Protein AF-R6VXL7-F1 (afdb_monomer)

Radius of gyration: 18.7 Å; Cα contacts (8 Å, |Δi|>4): 155; chains: 1; bounding box: 37×55×49 Å

Solvent-accessible surface area (backbone atoms only — not comparable to full-atom values): 9727 Å² total; per-residue (Å²): 107,70,66,61,54,51,44,65,74,67,63,72,81,79,49,55,61,49,35,46,52,54,21,55,73,51,47,93,65,92,48,72,57,53,54,53,42,51,52,42,44,75,65,66,32,46,50,64,36,41,17,32,55,42,62,71,41,79,69,73,47,45,72,59,26,57,62,36,50,83,39,97,61,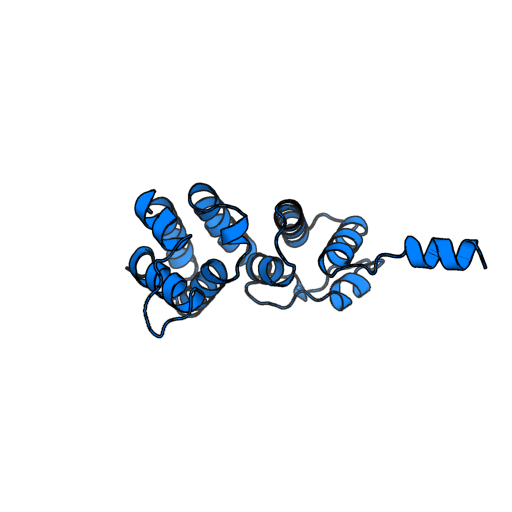82,64,72,88,72,66,42,91,66,46,38,68,49,37,49,48,43,46,62,31,39,59,80,62,44,55,59,80,58,69,37,38,53,65,65,61,52,51,50,46,57,52,51,77,70,41,93,46,63,66,62,48,48,55,53,52,29,49,42,50,60,66,53,49,72,66,56,37,50,40,45,75,55,54,76,91,50,87,102,50,54,73,65,56,49,28,51,51,44,47,45,70,67,60,65,112

Mean predicted aligned error: 6.22 Å

pLDDT: mean 88.67, std 10.81, range [58.47, 98.56]

Sequence (169 aa):
MKQIAEMNIRTVAWRGTDYMAGSAMTLKESNEVFDFALFLRKKGFPLATISLWCLGKNSMKPSMFVKLIGSDSLDRAFDNNGWLSRSQQWYEAAEQKFNDKFLAKKYLITYIIDKYHNAADPTSFTVQMVEKIRSLTEEQAKEIMNPEKVEDQTREQTTINLLIKYLGK

Nearest PDB structures (foldseek):
  7o3v-assembly1_I  TM=1.598E-01  e=8.801E+00  Escherichia coli

Secondary structure (DSSP, 8-state):
-HHHHHHHHH-PPPPHHHHHHHHHHH-SS--HHHHHHHHHHHTT--HHHHHHHHHSSS---HHHHHHHTT-SS--GGG--TTHHHHHHHHHHHHHTTS-HHHHTSSHHHHHHHHHHHT-S-HHHHHHHHHHHHHH--HHHHHHHHSPPPPTT--HHHHHHHHHHHHH--

Structure (mmCIF, N/CA/C/O backbone):
data_AF-R6VXL7-F1
#
_entry.id   AF-R6VXL7-F1
#
loop_
_atom_site.group_PDB
_atom_site.id
_atom_site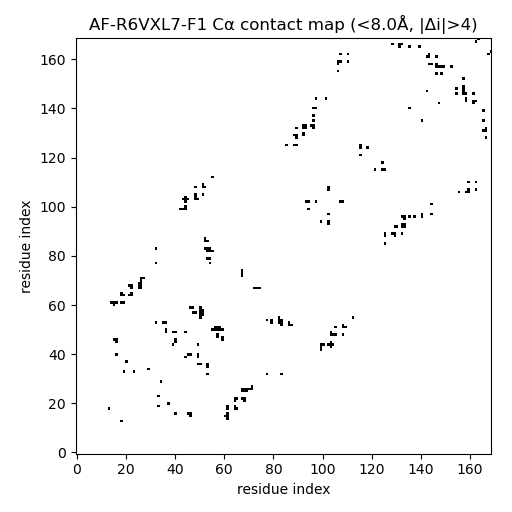.type_symbol
_atom_site.label_atom_id
_atom_site.label_alt_id
_atom_site.label_comp_id
_atom_site.label_asym_id
_atom_site.label_entity_id
_atom_site.label_seq_id
_atom_site.pdbx_PDB_ins_code
_atom_site.Cartn_x
_atom_site.Cartn_y
_atom_site.Cartn_z
_atom_site.occupancy
_atom_site.B_iso_or_equiv
_atom_site.auth_seq_id
_atom_site.auth_comp_id
_atom_site.auth_asym_id
_atom_site.auth_atom_id
_atom_site.pdbx_PDB_model_num
ATOM 1 N N . MET A 1 1 ? 12.450 37.083 -26.854 1.00 58.53 1 MET A N 1
ATOM 2 C CA . MET A 1 1 ? 11.837 37.167 -25.504 1.00 58.53 1 MET A CA 1
ATOM 3 C C . MET A 1 1 ? 10.476 36.477 -25.398 1.00 58.53 1 MET A C 1
ATOM 5 O O . MET A 1 1 ? 10.320 35.706 -24.465 1.00 58.53 1 MET A O 1
ATOM 9 N N . LYS A 1 2 ? 9.526 36.659 -26.335 1.00 64.69 2 LYS A N 1
ATOM 10 C CA . LYS A 1 2 ? 8.196 36.009 -26.280 1.00 64.69 2 LYS A CA 1
ATOM 11 C C . LYS A 1 2 ? 8.244 34.471 -26.209 1.00 64.69 2 LYS A C 1
ATOM 13 O O . LYS A 1 2 ? 7.588 33.902 -25.354 1.00 64.69 2 LYS A O 1
ATOM 18 N N . GLN A 1 3 ? 9.098 33.818 -27.003 1.00 58.47 3 GLN A N 1
ATOM 19 C CA . GLN A 1 3 ? 9.289 32.359 -26.936 1.00 58.47 3 GLN A CA 1
ATOM 20 C C . GLN A 1 3 ? 9.878 31.880 -25.604 1.00 58.47 3 GLN A C 1
ATOM 22 O O . GLN A 1 3 ? 9.428 30.872 -25.086 1.00 58.47 3 GLN A O 1
ATOM 27 N N . ILE A 1 4 ? 10.839 32.605 -25.018 1.00 59.78 4 ILE A N 1
ATOM 28 C CA . ILE A 1 4 ? 11.418 32.248 -23.709 1.00 59.78 4 ILE A CA 1
ATOM 29 C C . ILE A 1 4 ? 10.372 32.423 -22.599 1.00 59.78 4 ILE A C 1
ATOM 31 O O . ILE A 1 4 ? 10.262 31.574 -21.721 1.00 59.78 4 ILE A O 1
ATOM 35 N N . ALA A 1 5 ? 9.558 33.482 -22.670 1.00 68.38 5 ALA A N 1
ATOM 36 C CA . ALA A 1 5 ? 8.446 33.700 -21.749 1.00 68.38 5 ALA A CA 1
ATOM 37 C C . ALA A 1 5 ? 7.346 32.632 -21.903 1.00 68.38 5 ALA A C 1
ATOM 39 O O . ALA A 1 5 ? 6.870 32.101 -20.906 1.00 68.38 5 ALA A O 1
ATOM 40 N N . GLU A 1 6 ? 6.984 32.257 -23.134 1.00 67.19 6 GLU A N 1
ATOM 41 C CA . GLU A 1 6 ? 6.037 31.168 -23.409 1.00 67.19 6 GLU A CA 1
ATOM 42 C C . GLU A 1 6 ? 6.572 29.811 -22.947 1.00 67.19 6 GLU A C 1
ATOM 44 O O . GLU A 1 6 ? 5.813 29.015 -22.398 1.00 67.19 6 GLU A O 1
ATOM 49 N N . MET A 1 7 ? 7.870 29.553 -23.124 1.00 66.12 7 MET A N 1
ATOM 50 C CA . MET A 1 7 ? 8.513 28.336 -22.641 1.00 66.12 7 MET A CA 1
ATOM 51 C C . MET A 1 7 ? 8.484 28.297 -21.114 1.00 66.12 7 MET A C 1
ATOM 53 O O . MET A 1 7 ? 8.004 27.311 -20.585 1.00 66.12 7 MET A O 1
ATOM 57 N N . ASN A 1 8 ? 8.841 29.385 -20.418 1.00 66.94 8 ASN A N 1
ATOM 58 C CA . ASN A 1 8 ? 8.730 29.479 -18.953 1.00 66.94 8 ASN A CA 1
ATOM 59 C C . ASN A 1 8 ? 7.295 29.280 -18.434 1.00 66.94 8 ASN A C 1
ATOM 61 O O . ASN A 1 8 ? 7.113 28.716 -17.360 1.00 66.94 8 ASN A O 1
ATOM 65 N N . ILE A 1 9 ? 6.276 29.724 -19.179 1.00 65.88 9 ILE A N 1
ATOM 66 C CA . ILE A 1 9 ? 4.862 29.486 -18.835 1.00 65.88 9 ILE A CA 1
ATOM 67 C C . ILE A 1 9 ? 4.473 28.012 -19.052 1.00 65.88 9 ILE A C 1
ATOM 69 O O . ILE A 1 9 ? 3.645 27.479 -18.316 1.00 65.88 9 ILE A O 1
ATOM 73 N N . ARG A 1 10 ? 5.034 27.348 -20.071 1.00 66.75 10 ARG A N 1
ATOM 74 C CA . ARG A 1 10 ? 4.654 25.986 -20.494 1.00 66.75 10 ARG A CA 1
ATOM 75 C C . ARG A 1 10 ? 5.543 24.879 -19.926 1.00 66.75 10 ARG A C 1
ATOM 77 O O . ARG A 1 10 ? 5.158 23.713 -19.976 1.00 66.75 10 ARG A O 1
ATOM 84 N N . THR A 1 11 ? 6.717 25.205 -19.395 1.00 62.75 11 THR A N 1
ATOM 85 C CA . THR A 1 11 ? 7.624 24.241 -18.770 1.00 62.75 11 THR A CA 1
ATOM 86 C C . THR A 1 11 ? 7.112 23.871 -17.390 1.00 62.75 11 THR A C 1
ATOM 88 O O . THR A 1 11 ? 7.298 24.605 -16.422 1.00 62.75 11 THR A O 1
ATOM 91 N N . VAL A 1 12 ? 6.499 22.695 -17.290 1.00 71.81 12 VAL A N 1
ATOM 92 C CA . VAL A 1 12 ? 6.241 22.043 -16.006 1.00 71.81 12 VAL A CA 1
ATOM 93 C C . VAL A 1 12 ? 7.390 21.079 -15.740 1.00 71.81 12 VAL A C 1
ATOM 95 O O . VAL A 1 12 ? 7.641 20.169 -16.532 1.00 71.81 12 VAL A O 1
ATOM 98 N N . ALA A 1 13 ? 8.108 21.286 -14.635 1.00 78.69 13 ALA A N 1
ATOM 99 C CA . ALA A 1 13 ? 9.134 20.348 -14.200 1.00 78.69 13 ALA A CA 1
ATOM 100 C C . ALA A 1 13 ? 8.508 18.962 -13.981 1.00 78.69 13 ALA A C 1
ATOM 102 O O . ALA A 1 13 ? 7.462 18.836 -13.338 1.00 78.69 13 ALA A O 1
ATOM 103 N N . TRP A 1 14 ? 9.148 17.924 -14.516 1.00 77.88 14 TRP A N 1
ATOM 104 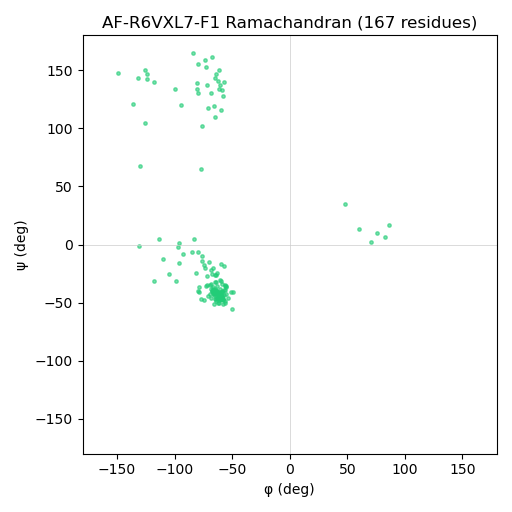C CA . TRP A 1 14 ? 8.669 16.553 -14.370 1.00 77.88 14 TRP A CA 1
ATOM 105 C C . TRP A 1 14 ? 8.633 16.150 -12.897 1.00 77.88 14 TRP A C 1
ATOM 107 O O . TRP A 1 14 ? 9.599 16.353 -12.154 1.00 77.88 14 TRP A O 1
ATOM 117 N N . ARG A 1 15 ? 7.528 15.536 -12.469 1.00 83.38 15 ARG A N 1
ATOM 118 C CA . ARG A 1 15 ? 7.417 14.931 -11.138 1.00 83.38 15 ARG A CA 1
ATOM 119 C C . ARG A 1 15 ? 7.994 13.523 -11.165 1.00 83.38 15 ARG A C 1
ATOM 121 O O . ARG A 1 15 ? 8.162 12.915 -12.217 1.00 83.38 15 ARG A O 1
ATOM 128 N N . GLY A 1 16 ? 8.259 12.954 -9.989 1.00 80.75 16 GLY A N 1
ATOM 129 C CA . GLY A 1 16 ? 8.844 11.612 -9.891 1.00 80.75 16 GLY A CA 1
ATOM 130 C C . GLY A 1 16 ? 8.055 10.519 -10.623 1.00 80.75 16 GLY A C 1
ATOM 131 O O . GLY A 1 16 ? 8.653 9.632 -11.224 1.00 80.75 16 GLY A O 1
ATOM 132 N N 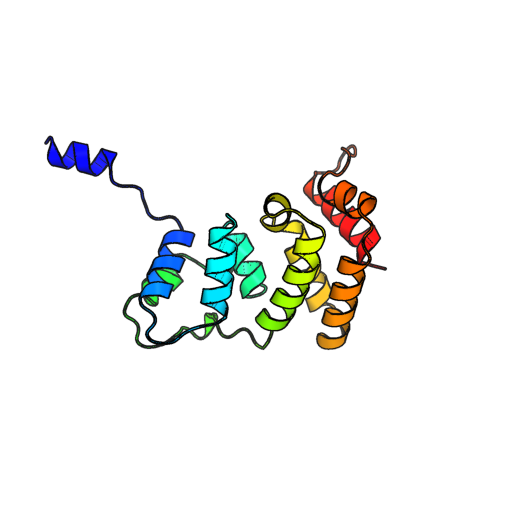. THR A 1 17 ? 6.724 10.611 -10.633 1.00 83.56 17 THR A N 1
ATOM 133 C CA . THR A 1 17 ? 5.846 9.691 -11.372 1.00 83.56 17 THR A CA 1
ATOM 134 C C . THR A 1 17 ? 5.851 9.920 -12.887 1.00 83.56 17 THR A C 1
ATOM 136 O O . THR A 1 17 ? 5.433 9.027 -13.620 1.00 83.56 17 THR A O 1
ATOM 139 N N . ASP A 1 18 ? 6.307 11.079 -13.369 1.00 84.00 18 ASP A N 1
ATOM 140 C CA . ASP A 1 18 ? 6.460 11.364 -14.800 1.00 84.00 18 ASP A CA 1
ATOM 141 C C . ASP A 1 18 ? 7.738 10.710 -15.337 1.00 84.00 18 ASP A C 1
ATOM 143 O O . ASP A 1 18 ? 7.692 10.05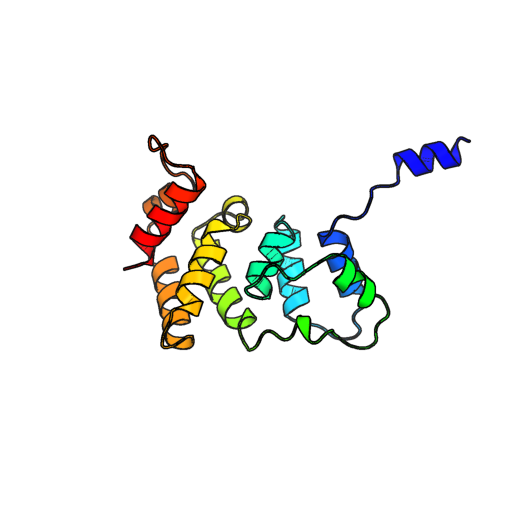3 -16.372 1.00 84.00 18 ASP A O 1
ATOM 147 N N . TYR A 1 19 ? 8.837 10.754 -14.571 1.00 82.44 19 TYR A N 1
ATOM 148 C CA . TYR A 1 19 ? 10.047 9.982 -14.888 1.00 82.44 19 TYR A CA 1
ATOM 149 C C . TYR A 1 19 ? 9.763 8.480 -14.954 1.00 82.44 19 TYR A C 1
ATOM 151 O O . TYR A 1 19 ? 10.183 7.824 -15.898 1.00 82.44 19 TYR A O 1
ATOM 159 N N . MET A 1 20 ? 9.000 7.950 -13.992 1.00 84.44 20 MET A N 1
ATOM 160 C CA . MET A 1 20 ? 8.592 6.542 -13.978 1.00 84.44 20 MET A CA 1
ATOM 161 C C . MET A 1 20 ? 7.817 6.146 -15.240 1.00 84.44 20 MET A C 1
ATOM 163 O O . MET A 1 20 ? 8.110 5.117 -15.842 1.00 84.44 20 MET A O 1
ATOM 167 N N . ALA A 1 21 ? 6.840 6.965 -15.644 1.00 83.62 21 ALA A N 1
ATOM 168 C CA . ALA A 1 21 ? 6.057 6.707 -16.846 1.00 83.62 21 ALA A CA 1
ATOM 169 C C . ALA A 1 21 ? 6.916 6.793 -18.115 1.00 83.62 21 ALA A C 1
ATOM 171 O O . ALA A 1 21 ? 6.809 5.924 -18.975 1.00 83.62 21 ALA A O 1
ATOM 172 N N . GLY A 1 22 ? 7.806 7.787 -18.197 1.00 83.06 22 GLY A N 1
ATOM 173 C CA . GLY A 1 22 ? 8.756 7.917 -19.299 1.00 83.06 22 GLY A CA 1
ATOM 174 C C . GLY A 1 22 ? 9.656 6.689 -19.438 1.00 83.06 22 GLY A C 1
ATOM 175 O O . GLY A 1 22 ? 9.768 6.147 -20.531 1.00 83.06 22 GLY A O 1
ATOM 176 N N . SER A 1 23 ? 10.231 6.192 -18.338 1.00 80.19 23 SER A N 1
ATOM 177 C CA . SER A 1 23 ? 11.047 4.971 -18.361 1.00 80.19 23 SER A CA 1
ATOM 178 C C . SER A 1 23 ? 10.260 3.756 -18.829 1.00 80.19 23 SER A C 1
ATOM 180 O O . SER A 1 23 ? 10.752 3.028 -19.685 1.00 80.19 23 SER A O 1
ATOM 182 N N . ALA A 1 24 ? 9.034 3.569 -18.327 1.00 81.69 24 ALA A N 1
ATOM 183 C CA . ALA A 1 24 ? 8.177 2.450 -18.719 1.00 81.69 24 ALA A CA 1
ATOM 184 C C . ALA A 1 24 ? 7.923 2.417 -20.235 1.00 81.69 24 ALA A C 1
ATOM 186 O O . ALA A 1 24 ? 7.948 1.353 -20.839 1.00 81.69 24 ALA A O 1
ATOM 187 N N . MET A 1 25 ? 7.742 3.585 -20.861 1.00 82.44 25 MET A N 1
ATOM 188 C CA . MET A 1 25 ? 7.533 3.705 -22.311 1.00 82.44 25 MET A CA 1
ATOM 189 C C . MET A 1 25 ? 8.770 3.355 -23.145 1.00 82.44 25 MET A C 1
ATOM 191 O O . MET A 1 25 ? 8.638 3.063 -24.330 1.00 82.44 25 MET A O 1
ATOM 195 N N . THR A 1 26 ? 9.966 3.428 -22.559 1.00 79.88 26 THR A N 1
ATOM 196 C CA . THR A 1 26 ? 11.223 3.107 -23.253 1.00 79.88 26 THR A CA 1
ATOM 197 C C . THR A 1 26 ? 11.670 1.660 -23.080 1.00 79.88 26 THR A C 1
ATOM 199 O O . THR A 1 26 ? 12.621 1.242 -23.739 1.00 79.88 26 THR A O 1
ATOM 202 N N . LEU A 1 27 ? 11.008 0.896 -22.207 1.00 74.12 27 LEU A N 1
ATOM 203 C CA . LEU A 1 27 ? 11.328 -0.511 -22.012 1.00 74.12 27 LEU A CA 1
ATOM 204 C C . LEU A 1 27 ? 10.941 -1.314 -23.256 1.00 74.12 27 LEU A C 1
ATOM 206 O O . LEU A 1 27 ? 9.824 -1.213 -23.758 1.00 74.12 27 LEU A O 1
ATOM 210 N N . LYS A 1 28 ? 11.881 -2.130 -23.742 1.00 71.56 28 LYS A N 1
ATOM 211 C CA . LYS A 1 28 ? 11.651 -3.052 -24.866 1.00 71.56 28 LYS A CA 1
ATOM 212 C C . LYS A 1 28 ? 10.767 -4.238 -24.473 1.00 71.56 28 LYS A C 1
ATOM 214 O O . LYS A 1 28 ? 10.084 -4.792 -25.327 1.00 71.56 28 LYS A O 1
ATOM 219 N N . GLU A 1 29 ? 10.784 -4.609 -23.195 1.00 73.00 29 GLU A N 1
ATOM 220 C CA . GLU A 1 29 ? 10.060 -5.751 -22.638 1.00 73.00 29 GLU A CA 1
ATOM 221 C C . GLU A 1 29 ? 9.155 -5.306 -21.484 1.00 73.00 29 GLU A C 1
ATOM 223 O O . GLU A 1 29 ? 9.483 -4.376 -20.741 1.00 73.00 29 GLU A O 1
ATOM 228 N N . SER A 1 30 ? 8.009 -5.975 -21.334 1.00 73.50 30 SER A N 1
ATOM 229 C CA . SER A 1 30 ? 7.064 -5.718 -20.246 1.00 73.50 30 SER A CA 1
ATOM 230 C C . SER A 1 30 ? 7.676 -6.065 -18.894 1.00 73.50 30 SER A C 1
ATOM 232 O O . SER A 1 30 ? 8.368 -7.074 -18.753 1.00 73.50 30 SER A O 1
ATOM 234 N N . ASN A 1 31 ? 7.363 -5.270 -17.876 1.00 84.25 31 ASN A N 1
ATOM 235 C CA . ASN A 1 31 ? 7.810 -5.522 -16.519 1.00 84.25 31 ASN A CA 1
ATOM 236 C C . ASN A 1 31 ? 6.658 -5.305 -15.538 1.00 84.25 31 ASN A C 1
ATOM 238 O O . ASN A 1 31 ? 6.145 -4.195 -15.412 1.00 84.25 31 ASN A O 1
ATOM 242 N N . GLU A 1 32 ? 6.315 -6.351 -14.789 1.00 88.06 32 GLU A N 1
ATOM 243 C CA . GLU A 1 32 ? 5.150 -6.351 -13.898 1.00 88.06 32 GLU A CA 1
ATOM 244 C C . GLU A 1 32 ? 5.217 -5.261 -12.816 1.00 88.06 32 GLU A C 1
ATOM 246 O O . GLU A 1 32 ? 4.188 -4.711 -12.417 1.00 88.06 32 GLU A O 1
ATOM 251 N N . VAL A 1 33 ? 6.424 -4.901 -12.351 1.00 89.38 33 VAL A N 1
ATOM 252 C CA . VAL A 1 33 ? 6.597 -3.801 -11.391 1.00 89.38 33 VAL A CA 1
ATOM 253 C C . VAL A 1 33 ? 6.204 -2.475 -12.036 1.00 89.38 33 VAL A C 1
ATOM 255 O O . VAL A 1 33 ? 5.515 -1.672 -11.407 1.00 89.38 33 VAL A O 1
ATOM 258 N N . PHE A 1 34 ? 6.611 -2.240 -13.284 1.00 88.19 34 PHE A N 1
ATOM 259 C CA . PHE A 1 34 ? 6.217 -1.044 -14.024 1.00 88.19 34 PHE A CA 1
ATOM 260 C C . PHE A 1 34 ? 4.722 -1.030 -14.337 1.00 88.19 34 PHE A C 1
ATOM 262 O O . PHE A 1 34 ? 4.092 0.012 -14.149 1.00 88.19 34 PHE A O 1
ATOM 269 N N . ASP A 1 35 ? 4.139 -2.161 -14.726 1.00 90.50 35 ASP A N 1
ATOM 270 C CA . ASP A 1 35 ? 2.704 -2.260 -15.013 1.00 90.50 35 ASP A CA 1
ATOM 271 C C . ASP A 1 35 ? 1.869 -1.922 -13.773 1.00 90.50 35 ASP A C 1
ATOM 273 O O . ASP A 1 35 ? 0.980 -1.062 -13.818 1.00 90.50 35 ASP A O 1
ATOM 277 N N . PHE A 1 36 ? 2.213 -2.510 -12.624 1.00 94.62 36 PHE A N 1
ATOM 278 C CA . PHE A 1 36 ? 1.536 -2.209 -11.366 1.00 94.62 36 PHE A CA 1
ATOM 279 C C . PHE A 1 36 ? 1.777 -0.763 -10.911 1.00 94.62 36 PHE A C 1
ATOM 281 O O . PHE A 1 36 ? 0.852 -0.078 -10.467 1.00 94.62 36 PHE A O 1
ATOM 288 N N . ALA A 1 37 ? 2.993 -0.241 -11.079 1.00 93.12 37 ALA A N 1
ATOM 289 C CA . ALA A 1 37 ? 3.305 1.143 -10.743 1.00 93.12 37 ALA A CA 1
ATOM 290 C C . ALA A 1 37 ? 2.520 2.151 -11.604 1.00 93.12 37 ALA A C 1
ATOM 292 O O . ALA A 1 37 ? 2.025 3.159 -11.087 1.00 93.12 37 ALA A O 1
ATOM 293 N N . LEU A 1 38 ? 2.364 1.885 -12.904 1.00 92.56 38 LEU A N 1
ATOM 294 C CA . LEU A 1 38 ? 1.550 2.688 -13.820 1.00 92.56 38 LEU A CA 1
ATOM 295 C C . LEU A 1 38 ? 0.067 2.633 -13.455 1.00 92.56 38 LEU A C 1
ATOM 297 O O . LEU A 1 38 ? -0.602 3.673 -13.464 1.00 92.56 38 LEU A O 1
ATOM 301 N N . PHE A 1 39 ? -0.432 1.454 -13.085 1.00 95.69 39 PHE A N 1
ATOM 302 C CA . PHE A 1 39 ? -1.787 1.279 -12.576 1.00 95.69 39 PHE A CA 1
ATOM 303 C C . PHE A 1 39 ? -2.037 2.144 -11.328 1.00 95.69 39 PHE A C 1
ATOM 305 O O . PHE A 1 39 ? -2.965 2.957 -11.321 1.00 95.69 39 PHE A O 1
ATOM 312 N N . LEU A 1 40 ? -1.162 2.083 -10.319 1.00 96.94 40 LEU A N 1
ATOM 313 C CA . LEU A 1 40 ? -1.281 2.907 -9.107 1.00 96.94 40 LEU A CA 1
ATOM 314 C C . LEU A 1 40 ? -1.133 4.410 -9.400 1.00 96.94 40 LEU A C 1
ATOM 316 O O . LEU A 1 40 ? -1.860 5.237 -8.842 1.00 96.94 40 LEU A O 1
ATOM 320 N N . ARG A 1 41 ? -0.237 4.792 -10.322 1.00 94.62 41 ARG A N 1
ATOM 321 C CA . ARG A 1 41 ? -0.103 6.184 -10.789 1.00 94.62 41 ARG A CA 1
ATOM 322 C C . ARG A 1 41 ? -1.402 6.692 -11.404 1.00 94.62 41 ARG A C 1
ATOM 324 O O . ARG A 1 41 ? -1.793 7.820 -11.110 1.00 94.62 41 ARG A O 1
ATOM 331 N N . LYS A 1 42 ? -2.067 5.895 -12.246 1.00 95.12 42 LYS A N 1
ATOM 332 C CA . LYS A 1 42 ? -3.348 6.265 -12.875 1.00 95.12 42 LYS A CA 1
ATOM 333 C C . LYS A 1 42 ? -4.438 6.523 -11.830 1.00 95.12 42 LYS A C 1
ATOM 335 O O . LYS A 1 42 ? -5.272 7.397 -12.042 1.00 95.12 42 LYS A O 1
ATOM 340 N N . LYS A 1 43 ? -4.375 5.837 -10.685 1.00 96.38 43 LYS A N 1
ATOM 341 C CA . LYS A 1 43 ? -5.254 6.037 -9.517 1.00 96.38 43 LYS A CA 1
ATOM 342 C C . LYS A 1 43 ? -4.807 7.191 -8.600 1.00 96.38 43 LYS A C 1
ATOM 344 O O . LYS A 1 43 ? -5.403 7.430 -7.556 1.00 96.38 43 LYS A O 1
ATOM 349 N N . GLY A 1 44 ? -3.767 7.939 -8.981 1.00 95.31 44 GLY A N 1
ATOM 350 C CA . GLY A 1 44 ? -3.324 9.155 -8.290 1.00 95.31 44 GLY A CA 1
ATOM 351 C C . GLY A 1 44 ? -2.358 8.931 -7.123 1.00 95.31 44 GLY A C 1
ATOM 352 O O . GLY A 1 44 ? -2.176 9.832 -6.303 1.00 95.31 44 GLY A O 1
ATOM 353 N N . PHE A 1 45 ? -1.728 7.757 -7.022 1.00 96.88 45 PHE A N 1
ATOM 354 C CA . PHE A 1 45 ? -0.854 7.442 -5.893 1.00 96.88 45 PHE A CA 1
ATOM 355 C C . PHE A 1 45 ? 0.467 8.235 -5.973 1.00 96.88 45 PHE A C 1
ATOM 357 O O . PHE A 1 45 ? 1.079 8.327 -7.042 1.00 96.88 45 PHE A O 1
ATOM 364 N N . PRO A 1 46 ? 0.970 8.787 -4.851 1.00 95.19 46 PRO A N 1
ATOM 365 C CA . PRO A 1 46 ? 2.300 9.388 -4.800 1.00 95.19 46 PRO A CA 1
ATOM 366 C C . PRO A 1 46 ? 3.405 8.354 -5.044 1.00 95.19 46 PRO A C 1
ATOM 368 O O . PRO A 1 46 ? 3.307 7.225 -4.561 1.00 95.19 46 PRO A O 1
ATOM 371 N N . LEU A 1 47 ? 4.514 8.765 -5.678 1.00 93.94 47 LEU A N 1
ATOM 372 C CA . LEU A 1 47 ? 5.649 7.874 -5.979 1.00 93.94 47 LEU A CA 1
ATOM 373 C C . LEU A 1 47 ? 6.137 7.100 -4.747 1.00 93.94 47 LEU A C 1
ATOM 375 O O . LEU A 1 47 ? 6.426 5.915 -4.836 1.00 93.94 47 LEU A O 1
ATOM 379 N N . ALA A 1 48 ? 6.202 7.754 -3.586 1.00 94.56 48 ALA A N 1
ATOM 380 C CA . ALA A 1 48 ? 6.680 7.111 -2.368 1.00 94.56 48 ALA A CA 1
ATOM 381 C C . ALA A 1 48 ? 5.765 5.970 -1.893 1.00 94.56 48 ALA A C 1
ATOM 383 O O . ALA A 1 48 ? 6.252 5.008 -1.309 1.00 94.56 48 ALA A O 1
ATOM 384 N N . THR A 1 49 ? 4.455 6.071 -2.126 1.00 96.88 49 THR A N 1
ATOM 385 C CA . THR A 1 49 ? 3.501 5.005 -1.793 1.00 96.88 49 THR A CA 1
ATOM 386 C C . THR A 1 49 ? 3.528 3.912 -2.859 1.00 96.88 49 THR A C 1
ATOM 388 O O . THR A 1 49 ? 3.551 2.737 -2.509 1.00 96.88 49 THR A O 1
ATOM 391 N N . ILE A 1 50 ? 3.626 4.282 -4.143 1.00 96.62 50 ILE A N 1
ATOM 392 C CA . ILE A 1 50 ? 3.841 3.333 -5.253 1.00 96.62 50 ILE A CA 1
ATOM 393 C C . ILE A 1 50 ? 5.076 2.466 -4.984 1.00 96.62 50 ILE A C 1
ATOM 395 O O . ILE A 1 50 ? 5.010 1.249 -5.090 1.00 96.62 50 ILE A O 1
ATOM 399 N N . SER A 1 51 ? 6.175 3.089 -4.558 1.00 94.62 51 SER A N 1
ATOM 400 C CA . SER A 1 51 ? 7.437 2.433 -4.205 1.00 94.62 51 SER A CA 1
ATOM 401 C C . SER A 1 51 ? 7.263 1.349 -3.133 1.00 94.62 51 SER A C 1
ATOM 403 O O . SER A 1 51 ? 7.799 0.252 -3.267 1.00 94.62 51 SER A O 1
ATOM 405 N N . LEU A 1 52 ? 6.455 1.620 -2.100 1.00 96.56 52 LEU A N 1
ATOM 406 C CA . LEU A 1 52 ? 6.154 0.653 -1.039 1.00 96.56 52 LEU A CA 1
ATOM 407 C C . LEU A 1 52 ? 5.310 -0.514 -1.556 1.00 96.56 52 LEU A C 1
ATOM 409 O O . LEU A 1 52 ? 5.653 -1.663 -1.299 1.00 96.56 52 LEU A O 1
ATOM 413 N N . TRP A 1 53 ? 4.258 -0.237 -2.328 1.00 97.31 53 TRP A N 1
ATOM 414 C CA . TRP A 1 53 ? 3.447 -1.290 -2.942 1.00 97.31 53 TRP A CA 1
ATOM 415 C C . TRP A 1 53 ? 4.278 -2.155 -3.896 1.00 97.31 53 TRP A C 1
ATOM 417 O O . TRP A 1 53 ? 4.190 -3.376 -3.864 1.00 97.31 53 TRP A O 1
ATOM 427 N N . CYS A 1 54 ? 5.150 -1.553 -4.695 1.00 94.38 54 CYS A N 1
ATOM 428 C CA . CYS A 1 54 ? 5.909 -2.272 -5.711 1.00 94.38 54 CYS A CA 1
ATOM 429 C C . CYS A 1 54 ? 7.108 -3.056 -5.161 1.00 94.38 54 CYS A C 1
ATOM 431 O O . CYS A 1 54 ? 7.407 -4.126 -5.680 1.00 94.38 54 CYS A O 1
ATOM 433 N N . LEU A 1 55 ? 7.810 -2.528 -4.149 1.00 92.56 55 LEU A N 1
ATOM 434 C CA . LEU A 1 55 ? 9.125 -3.041 -3.725 1.00 92.56 55 LEU A CA 1
ATOM 435 C C . LEU A 1 55 ? 9.258 -3.279 -2.212 1.00 92.56 55 LEU A C 1
ATOM 437 O O . LEU A 1 55 ? 10.343 -3.628 -1.749 1.00 92.56 55 LEU A O 1
ATOM 441 N N . GLY A 1 56 ? 8.227 -2.990 -1.414 1.00 93.06 56 GLY A N 1
ATOM 442 C CA . GLY A 1 56 ? 8.251 -3.130 0.050 1.00 93.06 56 GLY A CA 1
ATOM 443 C C . GLY A 1 56 ? 9.126 -2.102 0.766 1.00 93.06 56 GLY A C 1
ATOM 444 O O . GLY A 1 56 ? 9.248 -2.107 1.987 1.00 93.06 56 GLY A O 1
ATOM 445 N N . LYS A 1 57 ? 9.735 -1.180 0.018 1.00 91.94 57 LYS A N 1
ATOM 446 C CA . LYS A 1 57 ? 10.633 -0.144 0.529 1.00 91.94 57 LYS A CA 1
ATOM 447 C C . LYS A 1 57 ? 10.543 1.098 -0.340 1.00 91.94 57 LYS A C 1
ATOM 449 O O . LYS A 1 57 ? 10.397 1.012 -1.555 1.00 91.94 57 LYS A O 1
ATOM 454 N N . ASN A 1 58 ? 10.714 2.266 0.270 1.00 91.44 58 ASN A N 1
ATOM 455 C CA . ASN A 1 58 ? 10.684 3.545 -0.435 1.00 91.44 58 ASN A CA 1
ATOM 456 C C . ASN A 1 58 ? 11.994 3.807 -1.215 1.00 91.44 58 ASN A C 1
ATOM 458 O O . ASN A 1 58 ? 12.756 4.714 -0.880 1.00 91.44 58 ASN A O 1
ATOM 462 N N . SER A 1 59 ? 12.281 2.978 -2.224 1.00 87.69 59 SER A N 1
ATOM 463 C CA . SER A 1 59 ? 13.533 2.999 -2.997 1.00 87.69 59 SER A CA 1
ATOM 464 C C . SER A 1 59 ? 13.409 3.596 -4.398 1.00 87.69 59 SER A C 1
ATOM 466 O O . SER A 1 59 ? 14.391 4.155 -4.875 1.00 87.69 59 SER A O 1
ATOM 468 N N . MET A 1 60 ? 12.225 3.574 -5.022 1.00 87.06 60 MET A N 1
ATOM 469 C CA . MET A 1 60 ? 11.990 4.233 -6.311 1.00 87.06 60 MET A CA 1
ATOM 470 C C . MET A 1 60 ? 12.259 5.740 -6.223 1.00 87.06 60 MET A C 1
ATOM 472 O O . MET A 1 60 ? 11.552 6.477 -5.528 1.00 87.06 60 MET A O 1
ATOM 476 N N . LYS A 1 61 ? 13.272 6.202 -6.958 1.00 85.31 61 LYS A N 1
ATOM 477 C CA . LYS A 1 61 ? 13.660 7.614 -7.056 1.00 85.31 61 LYS A CA 1
ATOM 478 C C . LYS A 1 61 ? 13.698 8.063 -8.518 1.00 85.31 61 LYS A C 1
ATOM 480 O O . LYS A 1 61 ? 14.067 7.262 -9.375 1.00 85.31 61 LYS A O 1
ATOM 485 N N . PRO A 1 62 ? 13.427 9.352 -8.809 1.00 84.69 62 PRO A N 1
ATOM 486 C CA . PRO A 1 62 ? 13.516 9.903 -10.166 1.00 84.69 62 PRO A CA 1
ATOM 487 C C . PRO A 1 62 ? 14.830 9.573 -10.885 1.00 84.69 62 PRO A C 1
ATOM 489 O O . PRO A 1 62 ? 14.825 9.205 -12.053 1.00 84.69 62 PRO A O 1
ATOM 492 N N . SER A 1 63 ? 15.957 9.630 -10.171 1.00 83.31 63 SER A N 1
ATOM 493 C CA . SER A 1 63 ? 17.282 9.335 -10.727 1.00 83.31 63 SER A CA 1
ATOM 494 C C . SER A 1 63 ? 17.461 7.887 -11.189 1.00 83.31 63 SER A C 1
ATOM 496 O O . SER A 1 63 ? 18.270 7.645 -12.079 1.00 83.31 63 SER A O 1
ATOM 498 N N . MET A 1 64 ? 16.727 6.927 -10.616 1.00 81.94 64 MET A N 1
ATOM 499 C CA . MET A 1 64 ? 16.747 5.537 -11.084 1.00 81.94 64 MET A CA 1
ATOM 500 C C . MET A 1 64 ? 16.038 5.419 -12.430 1.00 81.94 64 MET A C 1
ATOM 502 O O . MET A 1 64 ? 16.571 4.817 -13.351 1.00 81.94 64 MET A O 1
ATOM 506 N N . PHE A 1 65 ? 14.881 6.066 -12.569 1.00 84.19 65 PHE A N 1
ATOM 507 C CA . PHE A 1 65 ? 14.113 6.089 -13.812 1.00 84.19 65 PHE A CA 1
ATOM 508 C C . PHE A 1 65 ? 14.895 6.739 -14.957 1.00 84.19 65 PHE A C 1
ATOM 510 O O . PHE A 1 65 ? 14.983 6.170 -16.040 1.00 84.19 65 PHE A O 1
ATOM 517 N N . VAL A 1 66 ? 15.563 7.868 -14.701 1.00 82.19 66 VAL A N 1
ATOM 518 C CA . VAL A 1 66 ? 16.411 8.527 -15.711 1.00 82.19 66 VAL A CA 1
ATOM 519 C C . VAL A 1 66 ? 17.491 7.589 -16.259 1.00 82.19 66 VAL A C 1
ATOM 521 O O . VAL A 1 66 ? 17.730 7.597 -17.459 1.00 82.19 66 VAL A O 1
ATOM 524 N N . LYS A 1 67 ? 18.103 6.745 -15.418 1.00 81.44 67 LYS A N 1
ATOM 525 C CA . LYS A 1 67 ? 19.113 5.767 -15.865 1.00 81.44 67 LYS A CA 1
ATOM 526 C C . LYS A 1 67 ? 18.542 4.653 -16.745 1.00 81.44 67 LYS A C 1
ATOM 528 O O . LYS A 1 67 ? 19.289 4.058 -17.509 1.00 81.44 67 LYS A O 1
ATOM 533 N N . LEU A 1 68 ? 17.253 4.352 -16.611 1.00 78.44 68 LEU A N 1
ATOM 534 C CA . LEU A 1 68 ? 16.584 3.321 -17.407 1.00 78.44 68 LEU A CA 1
ATOM 535 C C . LEU A 1 68 ? 16.172 3.835 -18.785 1.00 78.44 68 LEU A C 1
ATOM 537 O O . LEU A 1 68 ? 16.027 3.035 -19.702 1.00 78.44 68 LEU A O 1
ATOM 541 N N . ILE A 1 69 ? 15.986 5.150 -18.939 1.00 75.56 69 ILE A N 1
ATOM 542 C CA . ILE A 1 69 ? 15.630 5.751 -20.226 1.00 75.56 69 ILE A CA 1
ATOM 543 C C . ILE A 1 69 ? 16.795 5.527 -21.196 1.00 75.56 69 ILE A C 1
ATOM 545 O O . ILE A 1 69 ? 17.862 6.118 -21.045 1.00 75.56 69 ILE A O 1
ATOM 549 N N . GLY A 1 70 ? 16.580 4.657 -22.184 1.00 66.06 70 GLY A N 1
ATOM 550 C CA . GLY A 1 70 ? 17.599 4.275 -23.166 1.00 66.06 70 GLY A CA 1
ATOM 551 C C . GLY A 1 70 ? 18.567 3.176 -22.709 1.00 66.06 70 GLY A C 1
ATOM 552 O O . GLY A 1 70 ? 19.511 2.883 -23.436 1.00 66.06 70 GLY A O 1
ATOM 553 N N . SER A 1 71 ? 18.348 2.563 -21.539 1.00 71.50 71 SER A N 1
ATOM 554 C CA . SER A 1 71 ? 19.050 1.339 -21.135 1.00 71.50 71 SER A CA 1
ATOM 555 C C . SER A 1 71 ? 18.410 0.120 -21.800 1.00 71.50 71 SER A C 1
ATOM 557 O O . SER A 1 71 ? 17.188 -0.004 -21.829 1.00 71.50 71 SER A O 1
ATOM 559 N N . ASP A 1 72 ? 19.236 -0.821 -22.259 1.00 67.06 72 ASP A N 1
ATOM 560 C CA . ASP A 1 72 ? 18.779 -2.118 -22.775 1.00 67.06 72 ASP A CA 1
ATOM 561 C C . ASP A 1 72 ? 18.444 -3.128 -21.664 1.00 67.06 72 ASP A C 1
ATOM 563 O O . ASP A 1 72 ? 17.950 -4.216 -21.948 1.00 67.06 72 ASP A O 1
ATOM 567 N N . SER A 1 73 ? 18.719 -2.794 -20.398 1.00 65.94 73 SER A N 1
ATOM 568 C CA . SER A 1 73 ? 18.515 -3.697 -19.260 1.00 65.94 73 SER A CA 1
ATOM 569 C C . SER A 1 73 ? 17.778 -3.031 -18.103 1.00 65.94 73 SER A C 1
ATOM 571 O O . SER A 1 73 ? 17.980 -1.849 -17.797 1.00 65.94 73 SER A O 1
ATOM 573 N N . LEU A 1 74 ? 16.922 -3.822 -17.456 1.00 70.44 74 LEU A N 1
ATOM 574 C CA . LEU A 1 74 ? 16.184 -3.437 -16.262 1.00 70.44 74 LEU A CA 1
ATOM 575 C C . LEU A 1 74 ? 17.099 -3.559 -15.036 1.00 70.44 74 LEU A C 1
ATOM 577 O O . LEU A 1 74 ? 17.776 -4.569 -14.848 1.00 70.44 74 LEU A O 1
ATOM 581 N N . ASP A 1 75 ? 17.142 -2.514 -14.210 1.00 70.69 75 ASP A N 1
ATOM 582 C CA . ASP A 1 75 ? 17.965 -2.497 -12.997 1.00 70.69 75 ASP A CA 1
ATOM 583 C C . ASP A 1 75 ? 17.530 -3.634 -12.049 1.00 70.69 75 ASP A C 1
ATOM 585 O O . ASP A 1 75 ? 16.336 -3.831 -11.807 1.00 70.69 75 ASP A O 1
ATOM 589 N N . ARG A 1 76 ? 18.495 -4.347 -11.449 1.00 68.50 76 ARG A N 1
ATOM 590 C CA . ARG A 1 76 ? 18.227 -5.362 -10.410 1.00 68.50 76 ARG A CA 1
ATOM 591 C C . ARG A 1 76 ? 17.457 -4.786 -9.224 1.00 68.50 76 ARG A C 1
ATOM 593 O O . ARG A 1 76 ? 16.865 -5.531 -8.458 1.00 68.50 76 ARG A O 1
ATOM 600 N N . ALA A 1 77 ? 17.440 -3.466 -9.057 1.00 67.00 77 ALA A N 1
ATOM 601 C CA . ALA A 1 77 ? 16.626 -2.804 -8.048 1.00 67.00 77 ALA A CA 1
ATOM 602 C C . ALA A 1 77 ? 15.107 -3.055 -8.181 1.00 67.00 77 ALA A C 1
ATOM 604 O O . ALA A 1 77 ? 14.387 -2.808 -7.212 1.00 67.00 77 ALA A O 1
ATOM 605 N N . PHE A 1 78 ? 14.627 -3.532 -9.338 1.00 73.94 78 PHE A N 1
ATOM 606 C CA . PHE A 1 78 ? 13.233 -3.947 -9.554 1.00 73.94 78 PHE A CA 1
ATOM 607 C C . PHE A 1 78 ? 13.006 -5.458 -9.402 1.00 73.94 78 PHE A C 1
ATOM 609 O O . PHE A 1 78 ? 11.861 -5.903 -9.484 1.00 73.94 78 PHE A O 1
ATOM 616 N N . ASP A 1 79 ? 14.059 -6.238 -9.145 1.00 72.44 79 ASP A N 1
ATOM 617 C CA . ASP A 1 79 ? 13.910 -7.616 -8.687 1.00 72.44 79 ASP A CA 1
ATOM 618 C C . ASP A 1 79 ? 13.278 -7.600 -7.290 1.00 72.44 79 ASP A C 1
ATOM 620 O O . ASP A 1 79 ? 13.792 -6.981 -6.352 1.00 72.44 79 ASP A O 1
ATOM 624 N N . ASN A 1 80 ? 12.102 -8.212 -7.175 1.00 73.31 80 ASN A N 1
ATOM 625 C CA . ASN A 1 80 ? 11.247 -8.071 -6.005 1.00 73.31 80 ASN A CA 1
ATOM 626 C C . ASN A 1 80 ? 11.090 -9.372 -5.203 1.00 73.31 80 ASN A C 1
ATOM 628 O O . ASN A 1 80 ? 10.348 -9.364 -4.227 1.00 73.31 80 ASN A O 1
ATOM 632 N N . ASN A 1 81 ? 11.791 -10.466 -5.540 1.00 76.56 81 ASN A N 1
ATOM 633 C CA . ASN A 1 81 ? 11.774 -11.731 -4.775 1.00 76.56 81 ASN A CA 1
ATOM 634 C C . ASN A 1 81 ? 10.355 -12.240 -4.411 1.00 76.56 81 ASN A C 1
ATOM 636 O O . ASN A 1 81 ? 10.118 -12.775 -3.325 1.00 76.56 81 ASN A O 1
ATOM 640 N N . GLY A 1 82 ? 9.371 -12.034 -5.293 1.00 85.62 82 GLY A N 1
ATOM 641 C CA . GLY A 1 82 ? 7.974 -12.410 -5.056 1.00 85.62 82 GLY A CA 1
ATOM 642 C C . GLY A 1 82 ? 7.209 -11.481 -4.104 1.00 85.62 82 GLY A C 1
ATOM 643 O O . GLY A 1 82 ? 6.094 -11.811 -3.697 1.00 85.62 82 GLY A O 1
ATOM 644 N N . TRP A 1 83 ? 7.772 -10.330 -3.729 1.00 92.56 83 TRP A N 1
ATOM 645 C CA . TRP A 1 83 ? 7.067 -9.265 -3.013 1.00 92.56 83 TRP A CA 1
ATOM 646 C C . TRP A 1 83 ? 5.869 -8.768 -3.819 1.00 92.56 83 TRP A C 1
ATOM 648 O O . TRP A 1 83 ? 4.777 -8.647 -3.269 1.00 92.56 83 TRP A O 1
ATOM 658 N N . LEU A 1 84 ? 6.058 -8.501 -5.118 1.00 93.75 84 LEU A N 1
ATOM 659 C CA . LEU A 1 84 ? 5.030 -7.871 -5.948 1.00 93.75 84 LEU A CA 1
ATOM 660 C C . LEU A 1 84 ? 3.750 -8.706 -5.986 1.00 93.75 84 LEU A C 1
ATOM 662 O O . LEU A 1 84 ? 2.681 -8.170 -5.722 1.00 93.75 84 LEU A O 1
ATOM 666 N N . SER A 1 85 ? 3.870 -10.016 -6.212 1.00 94.12 85 SER A N 1
ATOM 667 C CA . SER A 1 85 ? 2.720 -10.926 -6.239 1.00 94.12 85 SER A CA 1
ATOM 668 C C . SER A 1 85 ? 1.939 -10.925 -4.916 1.00 94.12 85 SER A C 1
ATOM 670 O O . SER A 1 85 ? 0.710 -10.920 -4.912 1.00 94.12 85 SER A O 1
ATOM 672 N N . ARG A 1 86 ? 2.630 -10.876 -3.769 1.00 95.69 86 ARG A N 1
ATOM 673 C CA . ARG A 1 86 ? 1.985 -10.788 -2.444 1.00 95.69 86 ARG A CA 1
ATOM 674 C C . ARG A 1 86 ? 1.315 -9.431 -2.239 1.00 95.69 86 ARG A C 1
ATOM 676 O O . ARG A 1 86 ? 0.188 -9.349 -1.759 1.00 95.69 86 ARG A O 1
ATOM 683 N N . SER A 1 87 ? 2.006 -8.374 -2.645 1.00 97.31 87 SER A N 1
ATOM 684 C CA . SER A 1 87 ? 1.546 -6.996 -2.549 1.00 97.31 87 SER A CA 1
ATOM 685 C C . SER A 1 87 ? 0.302 -6.726 -3.392 1.00 97.31 87 SER A C 1
ATOM 687 O O . SER A 1 87 ? -0.630 -6.080 -2.916 1.00 97.31 87 SER A O 1
ATOM 689 N N . GLN A 1 88 ? 0.240 -7.285 -4.601 1.00 97.88 88 GLN A N 1
ATOM 690 C CA . GLN A 1 88 ? -0.942 -7.240 -5.461 1.00 97.88 88 GLN A CA 1
ATOM 691 C C . GLN A 1 88 ? -2.138 -7.925 -4.796 1.00 97.88 88 GLN A C 1
ATOM 693 O O . GLN A 1 88 ? -3.203 -7.323 -4.732 1.00 97.88 88 GLN A O 1
ATOM 698 N N . GLN A 1 89 ? -1.954 -9.101 -4.187 1.00 98.19 89 GLN A N 1
ATOM 699 C CA . GLN A 1 89 ? -3.034 -9.781 -3.459 1.00 98.19 89 GLN A CA 1
ATOM 700 C C . GLN A 1 89 ? -3.570 -8.946 -2.285 1.00 98.19 89 GLN A C 1
ATOM 702 O O . GLN A 1 89 ? -4.785 -8.849 -2.089 1.00 98.19 89 GLN A O 1
ATOM 707 N N . TRP A 1 90 ? -2.687 -8.308 -1.508 1.00 98.44 90 TRP A N 1
ATOM 708 C CA . TRP A 1 90 ? -3.112 -7.392 -0.444 1.00 98.44 90 TRP A CA 1
ATOM 709 C C . TRP A 1 90 ? -3.829 -6.164 -0.997 1.00 98.44 90 TRP A C 1
ATOM 711 O O . TRP A 1 90 ? -4.832 -5.742 -0.425 1.00 98.44 90 TRP A O 1
ATOM 721 N N . TYR A 1 91 ? -3.334 -5.597 -2.098 1.00 98.56 91 TYR A N 1
ATOM 722 C CA . TYR A 1 91 ? -3.940 -4.439 -2.742 1.00 98.56 91 TYR A CA 1
ATOM 723 C C . TYR A 1 91 ? -5.340 -4.757 -3.277 1.00 98.56 91 TYR A C 1
ATOM 725 O O . TYR A 1 91 ? -6.276 -4.024 -2.978 1.00 98.56 91 TYR A O 1
ATOM 733 N N . GLU A 1 92 ? -5.499 -5.866 -4.000 1.00 98.31 92 GLU A N 1
ATOM 734 C CA . GLU A 1 92 ? -6.780 -6.345 -4.534 1.00 98.31 92 GLU A CA 1
ATOM 735 C C . GLU A 1 92 ? -7.805 -6.581 -3.421 1.00 98.31 92 GLU A C 1
ATOM 737 O O . GLU A 1 92 ? -8.970 -6.216 -3.547 1.00 98.31 92 GLU A O 1
ATOM 742 N N . ALA A 1 93 ? -7.385 -7.154 -2.290 1.00 98.44 93 ALA A N 1
ATOM 743 C CA . ALA A 1 93 ? -8.254 -7.281 -1.124 1.00 98.44 93 ALA A CA 1
ATOM 744 C C . ALA A 1 93 ? -8.635 -5.909 -0.543 1.00 98.44 93 ALA A C 1
ATOM 746 O O . ALA A 1 93 ? -9.784 -5.687 -0.155 1.00 98.44 93 ALA A O 1
ATOM 747 N N . ALA A 1 94 ? -7.671 -4.990 -0.479 1.00 98.50 94 ALA A N 1
ATOM 748 C CA . ALA A 1 94 ? -7.831 -3.681 0.133 1.00 98.50 94 ALA A CA 1
ATOM 749 C C . ALA A 1 94 ? -8.693 -2.726 -0.705 1.00 98.50 94 ALA A C 1
ATOM 751 O O . ALA A 1 94 ? -9.475 -1.972 -0.128 1.00 98.50 94 ALA A O 1
ATOM 752 N N . GLU A 1 95 ? -8.616 -2.765 -2.037 1.00 98.06 95 GLU A N 1
ATOM 753 C CA . GLU A 1 95 ? -9.421 -1.897 -2.914 1.00 98.06 95 GLU A CA 1
ATOM 754 C C . GLU A 1 95 ? -10.922 -2.204 -2.861 1.00 98.06 95 GLU A C 1
ATOM 756 O O . GLU A 1 95 ? -11.735 -1.331 -3.150 1.00 98.06 95 GLU A O 1
ATOM 761 N N . GLN A 1 96 ? -11.304 -3.399 -2.403 1.00 97.56 96 GLN A N 1
ATOM 762 C CA . GLN A 1 96 ? -12.706 -3.747 -2.151 1.00 97.56 96 GLN A CA 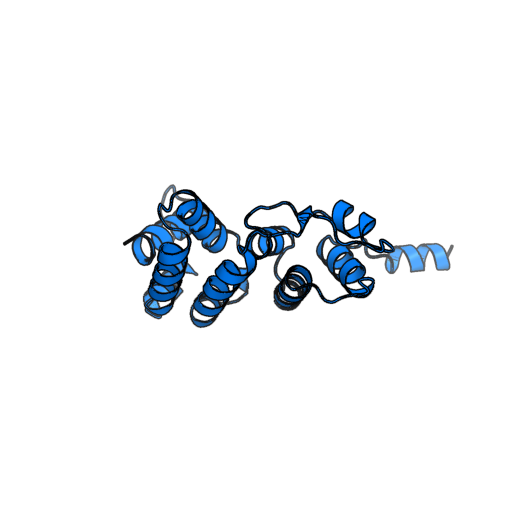1
ATOM 763 C C . GLN A 1 96 ? -13.255 -3.119 -0.858 1.00 97.56 96 GLN A C 1
ATOM 765 O O . GLN A 1 96 ? -14.461 -3.136 -0.625 1.00 97.56 96 GLN A O 1
ATOM 770 N N . LYS A 1 97 ? -12.383 -2.597 0.016 1.00 97.88 97 LYS A N 1
ATOM 771 C CA . LYS A 1 97 ? -12.747 -2.062 1.343 1.00 97.88 97 LYS A CA 1
ATOM 772 C C . LYS A 1 97 ? -12.437 -0.581 1.499 1.00 97.88 97 LYS A C 1
ATOM 774 O O . LYS A 1 97 ? -13.130 0.127 2.229 1.00 97.88 97 LYS A O 1
ATOM 779 N N . PHE A 1 98 ? -11.392 -0.108 0.833 1.00 98.19 98 PHE A N 1
ATOM 780 C CA . PHE A 1 98 ? -10.853 1.230 1.001 1.00 98.19 98 PHE A CA 1
ATOM 781 C C . PHE A 1 98 ? -10.806 1.972 -0.329 1.00 98.19 98 PHE A C 1
ATOM 783 O O . PHE A 1 98 ? -10.450 1.411 -1.360 1.00 98.19 98 PHE A O 1
ATOM 790 N N . ASN A 1 99 ? -11.098 3.272 -0.296 1.00 97.69 99 ASN A N 1
ATOM 791 C CA . ASN A 1 99 ? -10.956 4.112 -1.482 1.00 97.69 99 ASN A CA 1
ATOM 792 C C . ASN A 1 99 ? -9.481 4.410 -1.812 1.00 97.69 99 ASN A C 1
ATOM 794 O O . ASN A 1 99 ? -8.605 4.398 -0.940 1.00 97.69 99 ASN A O 1
ATOM 798 N N . ASP A 1 100 ? -9.226 4.783 -3.068 1.00 98.06 100 ASP A N 1
ATOM 799 C CA . ASP A 1 100 ? -7.883 5.109 -3.565 1.00 98.06 100 ASP A CA 1
ATOM 800 C C . ASP A 1 100 ? -7.194 6.214 -2.757 1.00 98.06 100 ASP A C 1
ATOM 802 O O . ASP A 1 100 ? -5.990 6.154 -2.521 1.00 98.06 100 ASP A O 1
ATOM 806 N N . LYS A 1 101 ? -7.946 7.206 -2.261 1.00 97.44 101 LYS A N 1
ATOM 807 C CA . LYS A 1 101 ? -7.388 8.298 -1.447 1.00 97.44 101 LYS A CA 1
ATOM 808 C C . LYS A 1 101 ? -6.799 7.785 -0.132 1.00 97.44 101 LYS A C 1
ATOM 810 O O . LYS A 1 101 ? -5.806 8.344 0.338 1.00 97.44 101 LYS A O 1
ATOM 815 N N . PHE A 1 102 ? -7.399 6.762 0.473 1.00 97.88 102 PHE A N 1
ATOM 816 C CA . PHE A 1 102 ? -6.857 6.099 1.655 1.00 97.88 102 PHE A CA 1
ATOM 817 C C . PHE A 1 102 ? -5.668 5.205 1.294 1.00 97.88 102 PHE A C 1
ATOM 819 O O . PHE A 1 102 ? -4.618 5.332 1.916 1.00 97.88 102 PHE A O 1
ATOM 826 N N . LEU A 1 103 ? -5.793 4.366 0.261 1.00 98.38 103 LEU A N 1
ATOM 827 C CA . LEU A 1 103 ? -4.734 3.441 -0.171 1.00 98.38 103 LEU A CA 1
ATOM 828 C C . LEU A 1 103 ? -3.473 4.147 -0.699 1.00 98.38 103 LEU A C 1
ATOM 830 O O . LEU A 1 103 ? -2.369 3.608 -0.608 1.00 98.38 103 LEU A O 1
ATOM 834 N N . ALA A 1 104 ? -3.621 5.372 -1.205 1.00 97.94 104 ALA A N 1
ATOM 835 C CA . ALA A 1 104 ? -2.523 6.250 -1.596 1.00 97.94 104 ALA A CA 1
ATOM 836 C C . ALA A 1 104 ? -1.725 6.792 -0.397 1.00 97.94 104 ALA A C 1
ATOM 838 O O . ALA A 1 104 ? -0.608 7.299 -0.571 1.00 97.94 104 ALA A O 1
ATOM 839 N N . LYS A 1 105 ? -2.261 6.686 0.825 1.00 97.12 105 LYS A N 1
ATOM 840 C CA . LYS A 1 105 ? -1.510 6.950 2.055 1.00 97.12 105 LYS A CA 1
ATOM 841 C C . LYS A 1 105 ? -0.642 5.750 2.402 1.00 97.12 105 LYS A C 1
ATOM 843 O O . LYS A 1 105 ? -0.936 4.612 2.062 1.00 97.12 105 LYS A O 1
ATOM 848 N N . LYS A 1 106 ? 0.432 6.009 3.142 1.00 96.56 106 LYS A N 1
ATOM 849 C CA . LYS A 1 106 ? 1.386 4.963 3.516 1.00 96.56 106 LYS A CA 1
ATOM 850 C C . LYS A 1 106 ? 0.853 4.005 4.586 1.00 96.56 106 LYS A C 1
ATOM 852 O O . LYS A 1 106 ? 1.344 2.892 4.645 1.00 96.56 106 LYS A O 1
ATOM 857 N N . TYR A 1 107 ? -0.167 4.397 5.356 1.00 97.00 107 TYR A N 1
ATOM 858 C CA . TYR A 1 107 ? -0.591 3.723 6.591 1.00 97.00 107 TYR A CA 1
ATOM 859 C C . TYR A 1 107 ? -0.789 2.206 6.459 1.00 97.00 107 TYR A C 1
ATOM 861 O O . TYR A 1 107 ? -0.161 1.446 7.193 1.00 97.00 107 TYR A O 1
ATOM 869 N N . LEU A 1 108 ? -1.625 1.762 5.511 1.00 98.00 108 LEU A N 1
ATOM 870 C CA . LEU A 1 108 ? -1.915 0.338 5.331 1.00 98.00 108 LEU A CA 1
ATOM 871 C C . LEU A 1 108 ? -0.673 -0.434 4.877 1.00 98.00 108 LEU A C 1
ATOM 873 O O . LEU A 1 108 ? -0.311 -1.431 5.492 1.00 98.00 108 LEU A O 1
ATOM 877 N N . ILE A 1 109 ? -0.002 0.034 3.822 1.00 98.06 109 ILE A N 1
ATOM 878 C CA .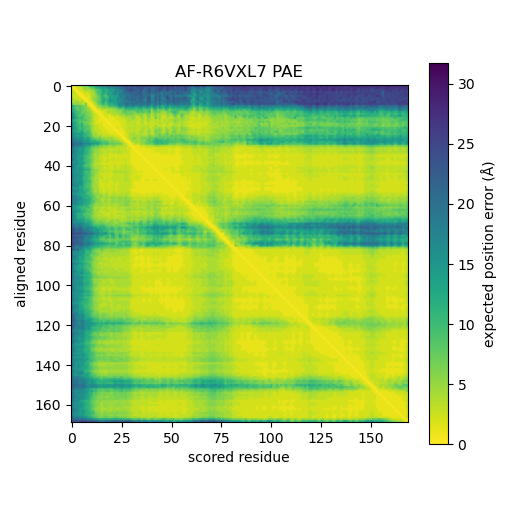 ILE A 1 109 ? 1.139 -0.691 3.258 1.00 98.06 109 ILE A CA 1
ATOM 879 C C . ILE A 1 109 ? 2.323 -0.730 4.228 1.00 98.06 109 ILE A C 1
ATOM 881 O O . ILE A 1 109 ? 2.971 -1.763 4.345 1.00 98.06 109 ILE A O 1
ATOM 885 N N . THR A 1 110 ? 2.575 0.337 4.996 1.00 96.88 110 THR A N 1
ATOM 886 C CA . THR A 1 110 ? 3.623 0.326 6.029 1.00 96.88 110 THR A CA 1
ATOM 887 C C . THR A 1 110 ? 3.293 -0.626 7.167 1.00 96.88 110 THR A C 1
ATOM 889 O O . THR A 1 110 ? 4.189 -1.314 7.642 1.00 96.88 110 THR A O 1
ATOM 892 N N . TYR A 1 111 ? 2.021 -0.708 7.571 1.00 97.12 111 TYR A N 1
ATOM 893 C CA . TYR A 1 111 ? 1.575 -1.685 8.562 1.00 97.12 111 TYR A CA 1
ATOM 894 C C . TYR A 1 111 ? 1.783 -3.124 8.065 1.00 97.12 111 TYR A C 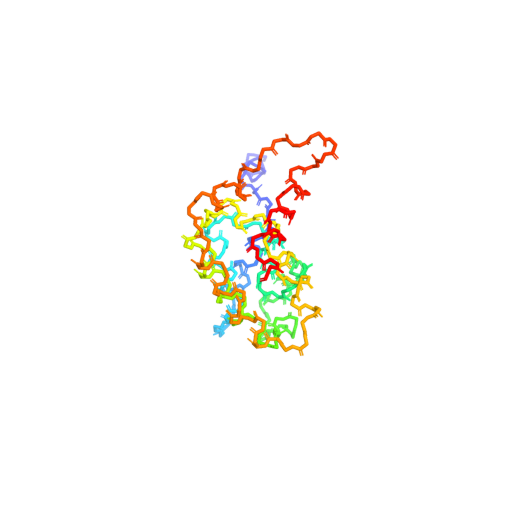1
ATOM 896 O O . TYR A 1 111 ? 2.336 -3.950 8.787 1.00 97.12 111 TYR A O 1
ATOM 904 N N . ILE A 1 112 ? 1.397 -3.418 6.819 1.00 97.31 112 ILE A N 1
ATOM 905 C CA . ILE A 1 112 ? 1.576 -4.751 6.230 1.00 97.31 112 ILE A CA 1
ATOM 906 C C . ILE A 1 112 ? 3.063 -5.101 6.111 1.00 97.31 112 ILE A C 1
ATOM 908 O O . ILE A 1 112 ? 3.439 -6.201 6.499 1.00 97.31 112 ILE A O 1
ATOM 912 N N . ILE A 1 113 ? 3.909 -4.177 5.633 1.00 95.88 113 ILE A N 1
ATOM 913 C CA . ILE A 1 113 ? 5.370 -4.366 5.542 1.00 95.88 113 ILE A CA 1
ATOM 914 C C . ILE A 1 113 ? 5.960 -4.712 6.913 1.00 95.88 113 ILE A C 1
ATOM 916 O O . ILE A 1 113 ? 6.716 -5.675 7.028 1.00 95.88 113 ILE A O 1
ATOM 920 N N . ASP A 1 114 ? 5.605 -3.949 7.950 1.00 94.94 114 ASP A N 1
ATOM 921 C CA . ASP A 1 114 ? 6.093 -4.178 9.311 1.00 94.94 114 ASP A CA 1
ATOM 922 C C . ASP A 1 114 ? 5.710 -5.575 9.815 1.00 94.94 114 ASP A C 1
ATOM 924 O O . ASP A 1 114 ? 6.558 -6.331 10.286 1.00 94.94 114 ASP A O 1
ATOM 928 N N . LYS A 1 115 ? 4.449 -5.982 9.642 1.00 94.75 115 LYS A N 1
ATOM 929 C CA . LYS A 1 115 ? 4.005 -7.321 10.051 1.00 94.75 115 LYS A CA 1
ATOM 930 C C . LYS A 1 115 ? 4.619 -8.437 9.212 1.00 94.75 115 LYS A C 1
ATOM 932 O O . LYS A 1 115 ? 4.990 -9.463 9.773 1.00 94.75 115 LYS A O 1
ATOM 937 N N . TYR A 1 116 ? 4.779 -8.220 7.912 1.00 94.00 116 TYR A N 1
ATOM 938 C CA . TYR A 1 116 ? 5.396 -9.172 6.996 1.00 94.00 116 TYR A CA 1
ATOM 939 C C . TYR A 1 116 ? 6.852 -9.465 7.372 1.00 94.00 116 TYR A C 1
ATOM 941 O O . TYR A 1 116 ? 7.238 -10.627 7.443 1.00 94.00 116 TYR A O 1
ATOM 949 N N . HIS A 1 117 ? 7.654 -8.436 7.668 1.00 91.19 117 HIS A N 1
ATOM 950 C CA . HIS A 1 117 ? 9.055 -8.621 8.070 1.00 91.19 117 HIS A CA 1
ATOM 951 C C . HIS A 1 117 ? 9.217 -9.394 9.384 1.00 91.19 117 HIS A C 1
ATOM 953 O O . HIS A 1 117 ? 10.259 -10.004 9.604 1.00 91.19 117 HIS A O 1
ATOM 959 N N . ASN A 1 118 ? 8.196 -9.375 10.242 1.00 89.94 118 ASN A N 1
ATOM 960 C CA . ASN A 1 118 ? 8.177 -10.097 11.511 1.00 89.94 118 ASN A CA 1
ATOM 961 C C . ASN A 1 118 ? 7.473 -11.466 11.416 1.00 89.94 118 ASN A C 1
ATOM 963 O O . ASN A 1 118 ? 7.338 -12.156 12.427 1.00 89.94 118 ASN A O 1
ATOM 967 N N . ALA A 1 119 ? 6.989 -11.866 10.236 1.00 90.44 119 ALA A N 1
ATOM 968 C CA . ALA A 1 119 ? 6.279 -13.125 10.059 1.00 90.44 119 ALA A CA 1
ATOM 969 C C . ALA A 1 119 ? 7.254 -14.305 9.930 1.00 90.44 119 ALA A C 1
ATOM 971 O O . ALA A 1 119 ? 8.200 -14.263 9.148 1.00 90.44 119 ALA A O 1
ATOM 972 N N . ALA A 1 120 ? 6.980 -15.394 10.655 1.00 89.31 120 ALA A N 1
ATOM 973 C CA . ALA A 1 120 ? 7.762 -16.628 10.550 1.00 89.31 120 ALA A CA 1
ATOM 974 C C . ALA A 1 120 ? 7.575 -17.331 9.192 1.00 89.31 120 ALA A C 1
ATOM 976 O O . ALA A 1 120 ? 8.517 -17.917 8.666 1.00 89.31 120 ALA A O 1
ATOM 977 N N . ASP A 1 121 ? 6.368 -17.248 8.622 1.00 93.00 121 ASP A N 1
ATOM 978 C CA . ASP A 1 121 ? 6.038 -17.773 7.296 1.00 93.00 121 ASP A CA 1
ATOM 979 C C . ASP A 1 121 ? 5.421 -16.660 6.425 1.00 93.00 121 ASP A C 1
ATOM 981 O O . ASP A 1 121 ? 4.247 -16.308 6.604 1.00 93.00 121 ASP A O 1
ATOM 985 N N . PRO A 1 122 ? 6.190 -16.117 5.462 1.00 89.00 122 PRO A N 1
ATOM 986 C CA . PRO A 1 122 ? 5.727 -15.100 4.523 1.00 89.00 122 PRO A CA 1
ATOM 987 C C . PRO A 1 122 ? 4.489 -15.489 3.711 1.00 89.00 122 PRO A C 1
ATOM 989 O O . PRO A 1 122 ? 3.666 -14.630 3.405 1.00 89.00 122 PRO A O 1
ATOM 992 N N . THR A 1 123 ? 4.351 -16.759 3.327 1.00 92.44 123 THR A N 1
ATOM 993 C CA . THR A 1 123 ? 3.251 -17.221 2.469 1.00 92.44 123 THR A CA 1
ATOM 994 C C . THR A 1 123 ? 1.968 -17.356 3.278 1.00 92.44 123 THR A C 1
ATOM 996 O O . THR A 1 123 ? 0.932 -16.826 2.873 1.00 92.44 123 THR A O 1
ATOM 999 N N . SER A 1 124 ? 2.046 -17.985 4.453 1.00 94.81 124 SER A N 1
ATOM 1000 C CA . SER A 1 124 ? 0.910 -18.066 5.379 1.00 94.81 124 SER A CA 1
ATOM 1001 C C . SER A 1 124 ? 0.453 -16.676 5.828 1.00 94.81 124 SER A C 1
ATOM 1003 O O . SER A 1 124 ? -0.745 -16.387 5.823 1.00 94.81 124 SER A O 1
ATOM 1005 N N . PHE A 1 125 ? 1.393 -15.768 6.117 1.00 95.75 125 PHE A N 1
ATOM 1006 C CA . PHE A 1 125 ? 1.063 -14.377 6.422 1.00 95.75 125 PHE A CA 1
ATOM 1007 C C . PHE A 1 125 ? 0.310 -13.693 5.275 1.00 95.75 125 PHE A C 1
ATOM 1009 O O . PHE A 1 125 ? -0.679 -13.004 5.529 1.00 95.75 125 PHE A O 1
ATOM 1016 N N . THR A 1 126 ? 0.744 -13.878 4.020 1.00 95.81 126 THR A N 1
ATOM 1017 C CA . THR A 1 126 ? 0.062 -13.277 2.867 1.00 95.81 126 THR A CA 1
ATOM 1018 C C . THR A 1 126 ? -1.405 -13.684 2.817 1.00 95.81 126 THR A C 1
ATOM 1020 O O . THR A 1 126 ? -2.258 -12.799 2.750 1.00 95.81 126 THR A O 1
ATOM 1023 N N . VAL A 1 127 ? -1.693 -14.986 2.911 1.00 96.62 127 VAL A N 1
ATOM 1024 C CA . VAL A 1 127 ? -3.065 -15.522 2.863 1.00 96.62 127 VAL A CA 1
ATOM 1025 C C . VAL A 1 127 ? -3.901 -14.979 4.021 1.00 96.62 127 VAL A C 1
ATOM 1027 O O . VAL A 1 127 ? -4.963 -14.403 3.791 1.00 96.62 127 VAL A O 1
ATOM 1030 N N . GLN A 1 128 ? -3.388 -15.062 5.250 1.00 96.88 128 GLN A N 1
ATOM 1031 C CA . GLN A 1 128 ? -4.103 -14.578 6.433 1.00 96.88 128 GLN A CA 1
ATOM 1032 C C . GLN A 1 128 ? -4.409 -13.079 6.352 1.00 96.88 128 GLN A C 1
ATOM 1034 O O . GLN A 1 128 ? -5.502 -12.644 6.705 1.00 96.88 128 GLN A O 1
ATOM 1039 N N . MET A 1 129 ? -3.463 -12.261 5.885 1.00 97.94 129 MET A N 1
ATOM 1040 C CA . MET A 1 129 ? -3.681 -10.819 5.763 1.00 97.94 129 MET A CA 1
ATOM 1041 C C . MET A 1 129 ? -4.746 -10.493 4.704 1.00 97.94 129 MET A C 1
ATOM 1043 O O . MET A 1 129 ? -5.595 -9.634 4.941 1.00 97.94 129 MET A O 1
ATOM 1047 N N . VAL A 1 130 ? -4.753 -11.202 3.568 1.00 98.31 130 VAL A N 1
ATOM 1048 C CA . VAL A 1 130 ? -5.812 -11.081 2.548 1.00 98.31 130 VAL A CA 1
ATOM 1049 C C . VAL A 1 130 ? -7.184 -11.403 3.144 1.00 98.31 130 VAL A C 1
ATOM 1051 O O . VAL A 1 130 ? -8.130 -10.635 2.957 1.00 98.31 130 VAL A O 1
ATOM 1054 N N . GLU A 1 131 ? -7.299 -12.505 3.884 1.00 97.75 131 GLU A N 1
ATOM 1055 C CA . GLU A 1 131 ? -8.549 -12.918 4.530 1.00 97.75 131 GLU A CA 1
ATOM 1056 C C . GLU A 1 131 ? -9.028 -11.891 5.557 1.00 97.75 131 GLU A C 1
ATOM 1058 O O . GLU A 1 131 ? -10.189 -11.477 5.516 1.00 97.75 131 GLU A O 1
ATOM 1063 N N . LYS A 1 132 ? -8.129 -11.399 6.418 1.00 97.75 132 LYS A N 1
ATOM 1064 C CA . LYS A 1 132 ? -8.458 -10.374 7.418 1.00 97.75 132 LYS A CA 1
ATOM 1065 C C . LYS A 1 132 ? -8.977 -9.099 6.765 1.00 97.75 132 LYS A C 1
ATOM 1067 O O . LYS A 1 132 ? -10.032 -8.609 7.162 1.00 97.75 132 LYS A O 1
ATOM 1072 N N . ILE A 1 133 ? -8.313 -8.605 5.717 1.00 98.31 133 ILE A N 1
ATOM 1073 C CA . ILE A 1 133 ? -8.780 -7.430 4.966 1.00 98.31 133 ILE A CA 1
ATOM 1074 C C . ILE A 1 133 ? -10.173 -7.689 4.372 1.00 98.31 133 ILE A C 1
ATOM 1076 O O . ILE A 1 133 ? -11.073 -6.863 4.526 1.00 98.31 133 ILE A O 1
ATOM 1080 N N . ARG A 1 134 ? -10.393 -8.848 3.740 1.00 98.00 134 ARG A N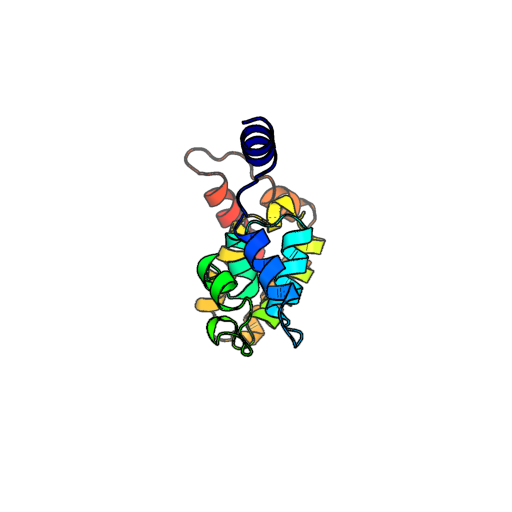 1
ATOM 1081 C CA . ARG A 1 134 ? -11.697 -9.204 3.147 1.00 98.00 134 ARG A CA 1
ATOM 1082 C C . ARG A 1 134 ? -12.811 -9.336 4.188 1.00 98.00 134 ARG A C 1
ATOM 1084 O O . ARG A 1 134 ? -13.952 -8.982 3.885 1.00 98.00 134 ARG A O 1
ATOM 1091 N N . SER A 1 135 ? -12.485 -9.781 5.399 1.00 97.44 135 SER A N 1
ATOM 1092 C CA . SER A 1 135 ? -13.435 -9.923 6.510 1.00 97.44 135 SER A CA 1
ATOM 1093 C C . SER A 1 135 ? -13.822 -8.609 7.192 1.00 97.44 135 SER A C 1
ATOM 1095 O O . SER A 1 135 ? -14.766 -8.606 7.980 1.00 97.44 135 SER A O 1
ATOM 1097 N N . LEU A 1 136 ? -13.147 -7.492 6.886 1.00 98.19 136 LEU A N 1
ATOM 1098 C CA . LEU A 1 136 ? -13.528 -6.193 7.436 1.00 98.19 136 LEU A CA 1
ATOM 1099 C C . LEU A 1 136 ? -14.976 -5.863 7.061 1.00 98.19 136 LEU A C 1
ATOM 1101 O O . LEU A 1 136 ? -15.353 -5.875 5.883 1.00 98.19 136 LEU A O 1
ATOM 1105 N N . THR A 1 137 ? -15.769 -5.526 8.071 1.00 97.88 137 THR A N 1
ATOM 1106 C CA . THR A 1 137 ? -17.109 -4.953 7.883 1.00 97.88 137 THR A CA 1
ATOM 1107 C C . THR A 1 137 ? -17.010 -3.555 7.273 1.00 97.88 137 THR A C 1
ATOM 1109 O O . THR A 1 137 ? -15.955 -2.910 7.319 1.00 97.88 137 THR A O 1
ATOM 1112 N N . GLU A 1 138 ? -18.109 -3.062 6.702 1.00 96.75 138 GLU A N 1
ATOM 1113 C CA . GLU A 1 138 ? -18.144 -1.700 6.166 1.00 96.75 138 GLU A CA 1
ATOM 1114 C C . GLU A 1 138 ? -17.871 -0.654 7.250 1.00 96.75 138 GLU A C 1
ATOM 1116 O O . GLU A 1 138 ? -17.180 0.333 6.999 1.00 96.75 138 GLU A O 1
ATOM 1121 N N . GLU A 1 139 ? -18.384 -0.873 8.459 1.00 97.38 139 GLU A N 1
ATOM 1122 C CA . GLU A 1 139 ? -18.210 0.005 9.614 1.00 97.38 139 GLU A CA 1
ATOM 1123 C C . GLU A 1 139 ? -16.739 0.074 10.024 1.00 97.38 139 GLU A C 1
ATOM 1125 O O . GLU A 1 139 ? -16.193 1.167 10.166 1.00 97.38 139 GLU A O 1
ATOM 1130 N N . GLN A 1 140 ? -16.067 -1.077 10.125 1.00 97.94 140 GLN A N 1
ATOM 1131 C CA . GLN A 1 140 ? -14.637 -1.136 10.446 1.00 97.94 140 GLN A CA 1
ATOM 1132 C C . GLN A 1 140 ? -13.789 -0.449 9.373 1.00 97.94 140 GLN A C 1
ATOM 1134 O O . GLN A 1 140 ? -12.875 0.311 9.695 1.00 97.94 140 GLN A O 1
ATOM 1139 N N . ALA A 1 141 ? -14.096 -0.672 8.092 1.00 97.94 141 ALA A N 1
ATOM 1140 C CA . ALA A 1 141 ? -13.387 -0.011 7.000 1.00 97.94 141 ALA A CA 1
ATOM 1141 C C . ALA A 1 141 ? -13.593 1.516 7.031 1.00 97.94 141 ALA A C 1
ATOM 1143 O O . ALA A 1 141 ? -12.633 2.275 6.856 1.00 97.94 141 ALA A O 1
ATOM 1144 N N . LYS A 1 142 ? -14.820 1.982 7.307 1.00 97.62 142 LYS A N 1
ATOM 1145 C CA . LYS A 1 142 ? -15.146 3.410 7.470 1.00 97.62 142 LYS A CA 1
ATOM 1146 C C . LYS A 1 142 ? -14.402 4.029 8.654 1.00 97.62 142 LYS A C 1
ATOM 1148 O O . LYS A 1 142 ? -13.833 5.108 8.486 1.00 97.62 142 LYS A O 1
ATOM 1153 N N . GLU A 1 143 ? -14.348 3.344 9.794 1.00 97.50 143 GLU A N 1
ATOM 1154 C CA . GLU A 1 143 ? -13.620 3.786 10.993 1.00 97.50 143 GLU A CA 1
ATOM 1155 C C . GLU A 1 143 ? -12.114 3.897 10.720 1.00 97.50 143 GLU A C 1
ATOM 1157 O O . GLU A 1 143 ? -11.502 4.912 11.036 1.00 97.50 143 GLU A O 1
ATOM 1162 N N . ILE A 1 144 ? -11.513 2.911 10.042 1.00 97.69 144 ILE A N 1
ATOM 1163 C CA . ILE A 1 144 ? -10.095 2.955 9.646 1.00 97.69 144 ILE A CA 1
ATOM 1164 C C . ILE A 1 144 ? -9.810 4.143 8.711 1.00 97.69 144 ILE A C 1
ATOM 1166 O O . ILE A 1 144 ? -8.799 4.830 8.866 1.00 97.69 144 ILE A O 1
ATOM 1170 N N . MET A 1 145 ? -10.674 4.407 7.723 1.00 97.19 145 MET A N 1
ATOM 1171 C CA . MET A 1 145 ? -10.476 5.525 6.788 1.00 97.19 145 MET A CA 1
ATOM 1172 C C . MET A 1 145 ? -10.653 6.889 7.460 1.00 97.19 145 MET A C 1
ATOM 1174 O O . MET A 1 145 ? -9.965 7.865 7.117 1.00 97.19 145 MET A O 1
ATOM 1178 N N . ASN A 1 146 ? -11.581 6.956 8.411 1.00 95.88 146 ASN A N 1
ATOM 1179 C CA . ASN A 1 146 ? -12.002 8.165 9.097 1.00 95.88 146 ASN A CA 1
ATOM 1180 C C . ASN A 1 146 ? -11.983 7.971 10.615 1.00 95.88 146 ASN A C 1
ATOM 1182 O O . ASN A 1 146 ? -13.045 8.006 11.232 1.00 95.88 146 ASN A O 1
ATOM 1186 N N . PRO A 1 147 ? -10.788 7.813 11.215 1.00 94.44 147 PRO A N 1
ATOM 1187 C CA . PRO A 1 147 ? -10.679 7.661 12.655 1.00 94.44 147 PRO A CA 1
ATOM 1188 C C . PRO A 1 147 ? -11.189 8.917 13.357 1.00 94.44 147 PRO A C 1
ATOM 1190 O O . PRO A 1 147 ? -10.915 10.044 12.916 1.00 94.44 147 PRO A O 1
ATOM 1193 N N . GLU A 1 148 ? -11.889 8.709 14.467 1.00 91.50 148 GLU A N 1
ATOM 1194 C CA . GLU A 1 148 ? -12.243 9.783 15.384 1.00 91.50 148 GLU A CA 1
ATOM 1195 C C . GLU A 1 148 ? -10.983 10.434 15.956 1.00 91.50 148 GLU A C 1
ATOM 1197 O O . GLU A 1 148 ? -9.920 9.816 16.080 1.00 91.50 148 GLU A O 1
ATOM 1202 N N . LYS A 1 149 ? -11.089 11.723 16.279 1.00 91.38 149 LYS A N 1
ATOM 1203 C CA . LYS A 1 149 ? -9.984 12.444 16.900 1.00 91.38 149 LYS A CA 1
ATOM 1204 C C . LYS A 1 149 ? -9.826 11.938 18.332 1.00 91.38 149 LYS A C 1
ATOM 1206 O O . LYS A 1 149 ? -10.712 12.143 19.152 1.00 91.38 149 LYS A O 1
ATOM 1211 N N . VAL A 1 150 ? -8.676 11.343 18.622 1.00 91.56 150 VAL A N 1
ATOM 1212 C CA . VAL A 1 150 ? -8.273 10.974 19.980 1.00 91.56 150 VAL A CA 1
ATOM 1213 C C . VAL A 1 150 ? -7.319 12.046 20.501 1.00 91.56 150 VAL A C 1
ATOM 1215 O O . VAL A 1 150 ? -6.427 12.489 19.773 1.00 91.56 150 VAL A O 1
ATOM 1218 N N . GLU A 1 151 ? -7.542 12.500 21.732 1.00 91.19 151 GLU A N 1
ATOM 1219 C CA . GLU A 1 151 ? -6.648 13.445 22.403 1.00 91.19 151 GLU A CA 1
ATOM 1220 C C . GLU A 1 151 ? -5.226 12.862 22.468 1.00 91.19 151 GLU A C 1
ATOM 1222 O O . GLU A 1 151 ? -5.044 11.652 22.603 1.00 91.19 151 GLU A O 1
ATOM 1227 N N . ASP A 1 152 ? -4.221 13.709 22.246 1.00 91.31 152 ASP A N 1
ATOM 1228 C CA . ASP A 1 152 ? -2.798 13.337 22.219 1.00 91.31 152 ASP A CA 1
ATOM 1229 C C . ASP A 1 152 ? -2.362 12.292 21.171 1.00 91.31 152 ASP A C 1
ATOM 1231 O O . ASP A 1 152 ? -1.228 11.810 21.206 1.00 91.31 152 ASP A O 1
ATOM 1235 N N . GLN A 1 153 ? -3.199 11.970 20.175 1.00 91.75 153 GLN A N 1
ATOM 1236 C CA . GLN A 1 153 ? -2.811 11.110 19.050 1.00 91.75 153 GLN A CA 1
ATOM 1237 C C . GLN A 1 153 ? -2.892 11.832 17.706 1.00 91.75 153 GLN A C 1
ATOM 1239 O O . GLN A 1 153 ? -3.830 12.569 17.398 1.00 91.75 153 GLN A O 1
ATOM 1244 N N . THR A 1 154 ? -1.906 11.572 16.845 1.00 93.75 154 THR A N 1
ATOM 1245 C CA . THR A 1 154 ? -1.995 11.973 15.439 1.00 93.75 154 THR A CA 1
ATOM 1246 C C . THR A 1 154 ? -2.994 11.075 14.710 1.00 93.75 154 THR A C 1
ATOM 1248 O O . THR A 1 154 ? -3.157 9.901 15.040 1.00 93.75 154 THR A O 1
ATOM 1251 N N . ARG A 1 155 ? -3.615 11.590 13.641 1.00 92.06 155 ARG A N 1
ATOM 1252 C CA . ARG A 1 155 ? -4.519 10.787 12.797 1.00 92.06 155 ARG A CA 1
ATOM 1253 C C . ARG A 1 155 ? -3.843 9.523 12.255 1.00 92.06 155 ARG A C 1
ATOM 1255 O O . ARG A 1 155 ? -4.494 8.491 12.115 1.00 92.06 155 ARG A O 1
ATOM 1262 N N . GLU A 1 156 ? -2.555 9.613 11.929 1.00 92.81 156 GLU A N 1
ATOM 1263 C CA . GLU A 1 156 ? -1.749 8.468 11.502 1.00 92.81 156 GLU A CA 1
ATOM 1264 C C . GLU A 1 156 ? -1.662 7.417 12.608 1.00 92.81 156 GLU A C 1
ATOM 1266 O O . GLU A 1 156 ? -2.012 6.266 12.360 1.00 92.81 156 GLU A O 1
ATOM 1271 N N . GLN A 1 157 ? -1.310 7.818 13.832 1.00 94.12 157 GLN A N 1
ATOM 1272 C CA . GLN A 1 157 ? -1.229 6.902 14.967 1.00 94.12 157 GLN A CA 1
ATOM 1273 C C . GLN A 1 157 ? -2.571 6.218 15.239 1.00 94.12 157 GLN A C 1
ATOM 1275 O O . GLN A 1 157 ? -2.621 4.998 15.382 1.00 94.12 157 GLN A O 1
ATOM 1280 N N . THR A 1 158 ? -3.671 6.974 15.241 1.00 96.25 158 THR A N 1
ATOM 1281 C CA . THR A 1 158 ? -5.009 6.404 15.445 1.00 96.25 158 THR A CA 1
ATOM 1282 C C . THR A 1 158 ? -5.376 5.424 14.328 1.00 96.25 158 THR A C 1
ATOM 1284 O O . THR A 1 158 ? -5.884 4.342 14.606 1.00 96.25 158 THR A O 1
ATOM 1287 N N . THR A 1 159 ? -5.049 5.741 13.070 1.00 97.00 159 THR A N 1
ATOM 1288 C CA . THR A 1 159 ? -5.274 4.825 11.937 1.00 97.00 159 THR A CA 1
ATOM 1289 C C . THR A 1 159 ? -4.488 3.522 12.109 1.00 97.00 159 THR A C 1
ATOM 1291 O O . THR A 1 159 ? -5.040 2.440 11.920 1.00 97.00 159 THR A O 1
ATOM 1294 N N . ILE A 1 160 ? -3.211 3.604 12.496 1.00 95.94 160 ILE A N 1
ATOM 1295 C CA . ILE A 1 160 ? -2.366 2.426 12.739 1.00 95.94 160 ILE A CA 1
ATOM 1296 C C . ILE A 1 160 ? -2.910 1.591 13.905 1.00 95.94 160 ILE A C 1
ATOM 1298 O O . ILE A 1 160 ? -2.976 0.368 13.797 1.00 95.94 160 ILE A O 1
ATOM 1302 N N . ASN A 1 161 ? -3.378 2.226 14.981 1.00 95.81 161 ASN A N 1
ATOM 1303 C CA . ASN A 1 161 ? -4.000 1.532 16.111 1.00 95.81 161 ASN A CA 1
ATOM 1304 C C . ASN A 1 161 ? -5.262 0.762 15.685 1.00 95.81 161 ASN A C 1
ATOM 1306 O O . ASN A 1 161 ? -5.455 -0.378 16.108 1.00 95.81 161 ASN A O 1
ATOM 1310 N N . LEU A 1 162 ? -6.094 1.336 14.811 1.00 97.44 162 LEU A N 1
ATOM 1311 C CA . LEU A 1 162 ? -7.266 0.650 14.255 1.00 97.44 162 LEU A CA 1
ATOM 1312 C C . LEU A 1 162 ? -6.880 -0.518 13.341 1.00 97.44 162 LEU A C 1
ATOM 1314 O O . LEU A 1 162 ? -7.490 -1.584 13.423 1.00 97.44 162 LEU A O 1
ATOM 1318 N N . LEU A 1 163 ? -5.840 -0.361 12.518 1.00 97.69 163 LEU A N 1
ATOM 1319 C CA . LEU A 1 163 ? -5.296 -1.462 11.717 1.00 97.69 163 LEU A CA 1
ATOM 1320 C C . LEU A 1 163 ? -4.799 -2.602 12.616 1.00 97.69 163 LEU A C 1
ATOM 1322 O O . LEU A 1 163 ? -5.113 -3.759 12.360 1.00 97.69 163 LEU A O 1
ATOM 1326 N N . ILE A 1 164 ? -4.108 -2.297 13.718 1.00 96.25 164 ILE A N 1
ATOM 1327 C CA . ILE A 1 164 ? -3.703 -3.301 14.714 1.00 96.25 164 ILE A CA 1
ATOM 1328 C C . ILE A 1 164 ? -4.930 -3.970 15.351 1.00 96.25 164 ILE A C 1
ATOM 1330 O O . ILE A 1 164 ? -4.979 -5.195 15.430 1.00 96.25 164 ILE A O 1
ATOM 1334 N N . LYS A 1 165 ? -5.934 -3.191 15.767 1.00 96.38 165 LYS A N 1
ATOM 1335 C CA . LYS A 1 165 ? -7.166 -3.691 16.402 1.00 96.38 165 LYS A CA 1
ATOM 1336 C C . LYS A 1 165 ? -7.931 -4.672 15.510 1.00 96.38 165 LYS A C 1
ATOM 1338 O O . LYS A 1 165 ? -8.458 -5.660 16.025 1.00 96.38 165 LYS A O 1
ATOM 1343 N N . TYR A 1 166 ? -8.019 -4.389 14.209 1.00 96.81 166 TYR A N 1
ATOM 1344 C CA . TYR A 1 166 ? -8.859 -5.148 13.278 1.00 96.81 166 TYR A CA 1
ATOM 1345 C C . TYR A 1 166 ? -8.111 -6.197 12.453 1.00 96.81 166 TYR A C 1
ATOM 1347 O O . TYR A 1 166 ? -8.691 -7.233 12.151 1.00 96.81 166 TYR A O 1
ATOM 1355 N N . LEU A 1 167 ? -6.838 -5.975 12.122 1.00 95.88 167 LEU A N 1
ATOM 1356 C CA . LEU A 1 167 ? -6.034 -6.882 11.287 1.00 95.88 167 LEU A CA 1
ATOM 1357 C C . LEU A 1 167 ? -4.923 -7.602 12.068 1.00 95.88 167 LEU A C 1
ATOM 1359 O O . LEU A 1 167 ? -4.314 -8.541 11.557 1.00 95.88 167 LEU A O 1
ATOM 1363 N N . GLY A 1 168 ? -4.637 -7.173 13.300 1.00 87.00 168 GLY A N 1
ATOM 1364 C CA . GLY A 1 168 ? -3.584 -7.754 14.137 1.00 87.00 168 GLY A CA 1
ATOM 1365 C C . GLY A 1 168 ? -4.004 -8.982 14.945 1.00 87.00 168 GLY A C 1
ATOM 1366 O O . GLY A 1 168 ? -3.138 -9.573 15.585 1.00 87.00 168 GLY A O 1
ATOM 1367 N N . LYS A 1 169 ? -5.293 -9.341 14.935 1.00 69.06 169 LYS A N 1
ATOM 1368 C CA . LYS A 1 169 ? -5.842 -10.518 15.626 1.00 69.06 169 LYS A CA 1
ATOM 1369 C C . LYS A 1 169 ? -5.634 -11.790 14.832 1.00 69.06 169 LYS A C 1
ATOM 1371 O O . LYS A 1 169 ? -5.758 -11.701 13.593 1.00 69.06 169 LYS A O 1
#

Foldseek 3Di:
DVVVVVCVVVDDDDDLLNLLVLLCVQAPDDDPLSVQLVVLVVLVAHLQLSCCLQAVHSPRGSVQSVVSRPDNDDDCSNVRVCSNVLSVLLVVLQVVLEHSVQSSDNQPSNLLSVVCVVDPDNVVSSVLQSVLSNPDDNVLSCCLSPPDDDPPDDNSRRSNVSCCVRRVD